Protein AF-A0A2M8LYG8-F1 (afdb_monomer_lite)

Structure (mmCIF, N/CA/C/O backbone):
data_AF-A0A2M8LYG8-F1
#
_entry.id   AF-A0A2M8LYG8-F1
#
loop_
_atom_site.group_PDB
_atom_site.id
_atom_site.type_symbol
_atom_site.label_atom_id
_atom_site.label_alt_id
_atom_site.label_comp_id
_atom_site.label_asym_id
_atom_site.label_entity_id
_atom_site.label_seq_id
_atom_site.pdbx_PDB_ins_code
_atom_site.Cartn_x
_atom_site.Cartn_y
_atom_site.Cartn_z
_atom_site.occupancy
_atom_site.B_iso_or_equiv
_atom_site.auth_seq_id
_atom_site.auth_comp_id
_atom_site.auth_asym_id
_atom_site.auth_atom_id
_atom_site.pdbx_PDB_model_num
ATOM 1 N N . MET A 1 1 ? 4.283 -11.929 12.371 1.00 32.19 1 MET A N 1
ATOM 2 C CA . MET A 1 1 ? 3.233 -12.334 13.331 1.00 32.19 1 MET A CA 1
ATOM 3 C C . MET A 1 1 ? 1.997 -11.516 13.026 1.00 32.19 1 MET A C 1
ATOM 5 O O . MET A 1 1 ? 1.972 -10.336 13.351 1.00 32.19 1 MET A O 1
ATOM 9 N N . SER A 1 2 ? 1.025 -12.103 12.337 1.00 38.56 2 SER A N 1
ATOM 10 C CA . SER A 1 2 ? -0.261 -11.453 12.099 1.00 38.56 2 SER A CA 1
ATOM 11 C C . SER A 1 2 ? -0.995 -11.391 13.434 1.00 38.56 2 SER A C 1
ATOM 13 O O . SER A 1 2 ? -1.354 -12.426 13.986 1.00 38.56 2 SER A O 1
ATOM 15 N N . THR A 1 3 ? -1.157 -10.198 14.002 1.00 50.44 3 THR A N 1
ATOM 16 C CA . THR A 1 3 ? -2.163 -9.986 15.045 1.00 50.44 3 THR A CA 1
ATOM 17 C C . THR A 1 3 ? -3.511 -10.191 14.378 1.00 50.44 3 THR A C 1
ATOM 19 O O . THR A 1 3 ? -3.983 -9.317 13.655 1.00 50.44 3 THR A O 1
ATOM 22 N N . GLU A 1 4 ? -4.068 -11.385 14.533 1.00 59.22 4 GLU A N 1
ATOM 23 C CA . GLU A 1 4 ? -5.394 -11.716 14.036 1.00 59.22 4 GLU A CA 1
ATOM 24 C C . 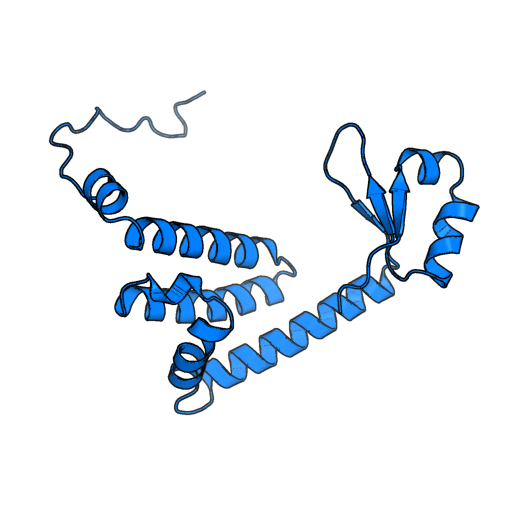GLU A 1 4 ? -6.394 -10.827 14.789 1.00 59.22 4 GLU A C 1
ATOM 26 O O . GLU A 1 4 ? -6.569 -10.941 16.005 1.00 59.22 4 GLU A O 1
ATOM 31 N N . ASN A 1 5 ? -6.954 -9.836 14.092 1.00 72.31 5 ASN A N 1
ATOM 32 C CA . ASN A 1 5 ? -7.950 -8.947 14.679 1.00 72.31 5 ASN A CA 1
ATOM 33 C C . ASN A 1 5 ? -9.168 -9.789 15.056 1.00 72.31 5 ASN A C 1
ATOM 35 O O . ASN A 1 5 ? -9.648 -10.577 14.239 1.00 72.31 5 ASN A O 1
ATOM 39 N N . ALA A 1 6 ? -9.712 -9.598 16.258 1.00 86.88 6 ALA A N 1
ATOM 40 C CA . ALA A 1 6 ? -10.949 -10.279 16.613 1.00 86.88 6 ALA A CA 1
ATOM 41 C C . ALA A 1 6 ? -12.085 -9.757 15.714 1.00 86.88 6 ALA A C 1
ATOM 43 O O . ALA A 1 6 ? -12.401 -8.563 15.724 1.00 86.88 6 ALA A O 1
ATOM 44 N N . ALA A 1 7 ? -12.666 -10.650 14.912 1.00 91.44 7 ALA A N 1
ATOM 45 C CA . ALA A 1 7 ? -13.703 -10.323 13.943 1.00 91.44 7 ALA A CA 1
ATOM 46 C C . ALA A 1 7 ? -15.102 -10.369 14.575 1.00 91.44 7 ALA A C 1
ATOM 48 O O . ALA A 1 7 ? -15.450 -11.317 15.284 1.00 91.44 7 ALA A O 1
ATOM 49 N N . VAL A 1 8 ? -15.913 -9.342 14.322 1.00 93.94 8 VAL A N 1
ATOM 50 C CA . VAL A 1 8 ? -17.306 -9.236 14.781 1.00 93.94 8 VAL A CA 1
ATOM 51 C C . VAL A 1 8 ? -18.167 -8.573 13.711 1.00 93.94 8 VAL A C 1
ATOM 53 O O . VAL A 1 8 ? -17.684 -7.801 12.889 1.00 93.94 8 VAL A O 1
ATOM 56 N N . ASN A 1 9 ? -19.473 -8.831 13.723 1.00 95.38 9 ASN A N 1
ATOM 57 C CA . ASN A 1 9 ? -20.388 -8.134 12.820 1.00 95.38 9 ASN A CA 1
ATOM 58 C C . ASN A 1 9 ? -20.609 -6.688 13.282 1.00 95.38 9 ASN A C 1
ATOM 60 O O . ASN A 1 9 ? -20.752 -6.426 14.478 1.00 95.38 9 ASN A O 1
ATOM 64 N N . PHE A 1 10 ? -20.753 -5.751 12.345 1.00 94.31 10 PHE A N 1
ATOM 65 C CA . PHE A 1 10 ? -21.087 -4.357 12.661 1.00 94.31 10 PHE A CA 1
ATOM 66 C C . PHE A 1 10 ? -22.400 -4.235 13.455 1.00 94.31 10 PHE A C 1
ATOM 68 O O . PHE A 1 10 ? -22.516 -3.415 14.364 1.00 94.31 10 PHE A O 1
ATOM 75 N N . SER A 1 11 ? -23.380 -5.102 13.179 1.00 93.56 11 SER A N 1
ATOM 76 C CA . SER A 1 11 ? -24.634 -5.164 13.941 1.00 93.56 11 SER A CA 1
ATOM 77 C C . SER A 1 11 ? -24.418 -5.494 15.421 1.00 93.56 11 SER A C 1
ATOM 79 O O . SER A 1 11 ? -25.208 -5.071 16.263 1.00 93.56 11 SER A O 1
ATOM 81 N N . GLU A 1 12 ? -23.347 -6.209 15.770 1.00 93.69 12 GLU A N 1
ATOM 82 C CA . GLU A 1 12 ? -23.000 -6.484 17.161 1.00 93.69 12 GLU A CA 1
ATOM 83 C C . GLU A 1 12 ? -22.516 -5.217 17.871 1.00 93.69 12 GLU A C 1
ATOM 85 O O . GLU A 1 12 ? -22.953 -4.959 18.989 1.00 93.69 12 GLU A O 1
ATOM 90 N N . LEU A 1 13 ? -21.709 -4.378 17.209 1.00 94.69 13 LEU A N 1
ATOM 91 C CA . LEU A 1 13 ? -21.307 -3.075 17.749 1.00 94.69 13 LEU A CA 1
ATOM 92 C C . LEU A 1 13 ? -22.527 -2.183 18.022 1.00 94.69 13 LEU A C 1
ATOM 94 O O . LEU A 1 13 ? -22.587 -1.532 19.062 1.00 94.69 13 LEU A O 1
ATOM 98 N N . VAL A 1 14 ? -23.512 -2.176 17.119 1.00 94.25 14 VAL A N 1
ATOM 99 C CA . VAL A 1 14 ? -24.742 -1.382 17.278 1.00 94.25 14 VAL A CA 1
ATOM 100 C C . VAL A 1 14 ? -25.597 -1.909 18.435 1.00 94.25 14 VAL A C 1
ATOM 102 O O . VAL A 1 14 ? -26.024 -1.139 19.291 1.00 94.25 14 VAL A O 1
ATOM 105 N N . ASN A 1 15 ? -25.819 -3.224 18.491 1.00 95.69 15 ASN A N 1
ATOM 106 C CA . ASN A 1 15 ? -26.744 -3.835 19.451 1.00 95.69 15 ASN A CA 1
ATOM 107 C C . ASN A 1 15 ? -26.126 -4.088 20.837 1.00 95.69 15 ASN A C 1
ATOM 109 O O . ASN A 1 15 ? -26.849 -4.181 21.828 1.00 95.69 15 ASN A O 1
ATOM 113 N N . ARG A 1 16 ? -24.799 -4.246 20.924 1.00 94.94 16 ARG A N 1
ATOM 114 C CA . ARG A 1 16 ? -24.063 -4.640 22.140 1.00 94.94 16 ARG A CA 1
ATOM 115 C C . ARG A 1 16 ? -22.819 -3.777 22.377 1.00 94.94 16 ARG A C 1
ATOM 117 O O . ARG A 1 16 ? -21.815 -4.265 22.894 1.00 94.94 16 ARG A O 1
ATOM 124 N N . ASN A 1 17 ? -22.906 -2.480 22.075 1.00 93.62 17 ASN A N 1
ATOM 125 C CA . ASN A 1 17 ? -21.791 -1.524 22.092 1.00 93.62 17 ASN A CA 1
ATOM 126 C C . ASN A 1 17 ? -20.808 -1.668 23.271 1.00 93.62 17 ASN A C 1
ATOM 128 O O . ASN A 1 17 ? -19.613 -1.823 23.046 1.00 93.62 17 ASN A O 1
ATOM 132 N N . LYS A 1 18 ? -21.273 -1.676 24.526 1.00 94.56 18 LYS A N 1
ATOM 133 C CA . LYS A 1 18 ? -20.408 -1.781 25.714 1.00 94.56 18 LYS A CA 1
ATOM 134 C C . LYS A 1 18 ? -19.622 -3.091 25.749 1.00 94.56 18 LYS A C 1
ATOM 136 O O . LYS A 1 18 ? -18.454 -3.081 26.121 1.00 94.56 18 LYS A O 1
ATOM 141 N N . GLN A 1 19 ? -20.256 -4.202 25.369 1.00 93.56 19 GLN A N 1
ATOM 142 C CA . GLN A 1 19 ? -19.609 -5.515 25.332 1.00 93.56 19 GLN A CA 1
ATOM 143 C C . GLN A 1 19 ? -18.600 -5.578 24.188 1.00 93.56 19 GLN A C 1
ATOM 145 O O . GLN A 1 19 ? -17.473 -6.006 24.407 1.00 93.56 19 GLN A O 1
ATOM 150 N N . THR A 1 20 ? -18.966 -5.097 22.998 1.00 93.00 20 THR A N 1
ATOM 151 C CA . THR A 1 20 ? -18.068 -5.059 21.837 1.00 93.00 20 THR A CA 1
ATOM 152 C C . THR A 1 20 ? -16.852 -4.168 22.107 1.00 93.00 20 THR A C 1
ATOM 154 O O . THR A 1 20 ? -15.727 -4.599 21.883 1.00 93.00 20 THR A O 1
ATOM 157 N N . LEU A 1 21 ? -17.043 -2.969 22.672 1.00 93.75 21 LEU A N 1
ATOM 158 C CA . LEU A 1 21 ? -15.947 -2.057 23.023 1.00 93.75 21 LEU A CA 1
ATOM 159 C C . LEU A 1 21 ? -15.055 -2.602 24.144 1.00 93.75 21 LEU A C 1
ATOM 161 O O . LEU A 1 21 ? -13.854 -2.346 24.137 1.00 93.75 21 LEU A O 1
ATOM 165 N N . ALA A 1 22 ? -15.600 -3.372 25.092 1.00 93.88 22 ALA A N 1
ATOM 166 C CA . ALA A 1 22 ? -14.798 -3.991 26.147 1.00 93.88 22 ALA A CA 1
ATOM 167 C C . ALA A 1 22 ? -13.759 -4.980 25.594 1.00 93.88 22 ALA A C 1
ATOM 169 O O . ALA A 1 22 ? -12.692 -5.119 26.193 1.00 93.88 22 ALA A O 1
ATOM 170 N N . ARG A 1 23 ? -14.022 -5.591 24.428 1.00 93.06 23 ARG A N 1
ATOM 171 C CA . ARG A 1 23 ? -13.077 -6.493 23.750 1.00 93.06 23 ARG A CA 1
ATOM 172 C C . ARG A 1 23 ? -11.787 -5.791 23.320 1.00 93.06 23 ARG A C 1
ATOM 174 O O . ARG A 1 23 ? -10.769 -6.461 23.195 1.00 93.06 23 ARG A O 1
ATOM 181 N N . LEU A 1 24 ? -11.784 -4.456 23.186 1.00 92.56 24 LEU A N 1
ATOM 182 C CA . LEU A 1 24 ? -10.565 -3.687 22.892 1.00 92.56 24 LEU A CA 1
ATOM 183 C C . LEU A 1 24 ? -9.501 -3.769 24.001 1.00 92.56 24 LEU A C 1
ATOM 185 O O . LEU A 1 24 ? -8.349 -3.404 23.780 1.00 92.56 24 LEU A O 1
ATOM 189 N N . LYS A 1 25 ? -9.871 -4.241 25.200 1.00 89.81 25 LYS A N 1
ATOM 190 C CA . LYS A 1 25 ? -8.918 -4.515 26.287 1.00 89.81 25 LYS A CA 1
ATOM 191 C C . LYS A 1 25 ? -8.093 -5.780 26.044 1.00 89.81 25 LYS A C 1
ATOM 193 O O . LYS A 1 25 ? -6.982 -5.874 26.549 1.00 89.81 25 LYS A O 1
ATOM 198 N N . GLU A 1 26 ? -8.652 -6.738 25.311 1.00 90.06 26 GLU A N 1
ATOM 199 C CA . GLU A 1 26 ? -8.055 -8.054 25.052 1.00 90.06 26 GLU A CA 1
ATOM 200 C C . GLU A 1 26 ? -7.467 -8.132 23.640 1.00 90.06 26 GLU A C 1
ATOM 202 O O . GLU A 1 26 ? -6.418 -8.736 23.438 1.00 90.06 26 GLU A O 1
ATOM 207 N N . SER A 1 27 ? -8.115 -7.481 22.669 1.00 91.19 27 SER A N 1
ATOM 208 C CA . SER A 1 27 ? -7.651 -7.385 21.288 1.00 91.19 27 SER A CA 1
ATOM 209 C C . SER A 1 27 ? -7.491 -5.914 20.898 1.00 91.19 27 SER A C 1
ATOM 211 O O . SER A 1 27 ? -8.472 -5.176 20.916 1.00 91.19 27 SER A O 1
ATOM 213 N N . PRO A 1 28 ? -6.287 -5.451 20.519 1.00 89.88 28 PRO A N 1
ATOM 214 C CA . PRO A 1 28 ? -6.030 -4.030 20.277 1.00 89.88 28 PRO A CA 1
ATOM 215 C C . PRO A 1 28 ? -6.789 -3.464 19.068 1.00 89.88 28 PRO A C 1
ATOM 217 O O . PRO A 1 28 ? -6.844 -2.248 18.896 1.00 89.88 28 PRO A O 1
ATOM 220 N N . ARG A 1 29 ? -7.342 -4.331 18.214 1.00 94.31 29 ARG A N 1
ATOM 221 C CA . ARG A 1 29 ? -8.075 -3.979 17.000 1.00 94.31 29 ARG A CA 1
ATOM 222 C C . ARG A 1 29 ? -9.189 -4.994 16.764 1.00 94.31 29 ARG A C 1
ATOM 224 O O . ARG A 1 29 ? -8.957 -6.197 16.856 1.00 94.31 29 ARG A O 1
ATOM 231 N N . LEU A 1 30 ? -10.375 -4.515 16.405 1.00 95.44 30 LEU A N 1
ATOM 232 C CA . LEU A 1 30 ? -11.497 -5.364 16.002 1.00 95.44 30 LEU A CA 1
ATOM 233 C C . LEU A 1 30 ? -11.785 -5.167 14.518 1.00 95.44 30 LEU A C 1
ATOM 235 O O . LEU A 1 30 ? -11.871 -4.025 14.067 1.00 95.44 30 LEU A O 1
ATOM 239 N N . LEU A 1 31 ? -11.962 -6.261 13.779 1.00 96.06 31 LEU A N 1
ATOM 240 C CA . LEU A 1 31 ? -12.471 -6.212 12.409 1.00 96.06 31 LEU A CA 1
ATOM 241 C C . LEU A 1 31 ? -14.001 -6.244 12.466 1.00 96.06 31 LEU A C 1
ATOM 243 O O . LEU A 1 31 ? -14.586 -7.165 13.031 1.00 96.06 31 LEU A O 1
ATOM 247 N N . LEU A 1 32 ? -14.643 -5.217 11.923 1.00 96.12 32 LEU A N 1
ATOM 248 C CA . LEU A 1 32 ? -16.089 -5.079 11.870 1.00 96.12 32 LEU A CA 1
ATOM 249 C C . LEU A 1 32 ? -16.577 -5.434 10.470 1.00 96.12 32 LEU A C 1
ATOM 251 O O . LEU A 1 32 ? -16.417 -4.639 9.543 1.00 96.12 32 LEU A O 1
ATOM 255 N N . HIS A 1 33 ? -17.235 -6.582 10.345 1.00 96.06 33 HIS A N 1
ATOM 256 C CA . HIS A 1 33 ? -17.837 -6.989 9.085 1.00 96.06 33 HIS A CA 1
ATOM 257 C C . HIS A 1 33 ? -19.104 -6.197 8.794 1.00 96.06 33 HIS A C 1
ATOM 259 O O . HIS A 1 33 ? -20.030 -6.149 9.619 1.00 96.06 33 HIS A O 1
ATOM 265 N N . ARG A 1 34 ? -19.155 -5.572 7.618 1.00 95.06 34 ARG A N 1
ATOM 266 C CA . ARG A 1 34 ? -20.324 -4.816 7.158 1.00 95.06 34 ARG A CA 1
ATOM 267 C C . ARG A 1 34 ? -21.079 -5.611 6.104 1.00 95.06 34 ARG A C 1
ATOM 269 O O . ARG A 1 34 ? -20.499 -6.280 5.265 1.00 95.06 34 ARG A O 1
ATOM 276 N N . ARG A 1 35 ? -22.411 -5.541 6.173 1.00 90.88 35 ARG A N 1
ATOM 277 C CA . ARG A 1 35 ? -23.287 -6.239 5.223 1.00 90.88 35 ARG A CA 1
ATOM 278 C C . ARG A 1 35 ? -23.244 -5.596 3.837 1.00 90.88 35 ARG A C 1
ATOM 280 O O . ARG A 1 35 ? -23.213 -6.303 2.842 1.00 90.88 35 ARG A O 1
ATOM 287 N N . ASP A 1 36 ? -23.237 -4.265 3.812 1.00 90.69 36 ASP A N 1
ATOM 288 C CA . ASP A 1 36 ? -23.437 -3.462 2.603 1.00 90.69 36 ASP A CA 1
ATOM 289 C C . ASP A 1 36 ? -22.262 -2.489 2.382 1.00 90.69 36 ASP A C 1
ATOM 291 O O . ASP A 1 36 ? -22.449 -1.315 2.066 1.00 90.69 36 ASP A O 1
ATOM 295 N N . GLY A 1 37 ? -21.031 -2.935 2.637 1.00 91.12 37 GLY A N 1
ATOM 296 C CA . GLY A 1 37 ? -19.839 -2.126 2.391 1.00 91.12 37 GLY A CA 1
ATOM 297 C C . GLY A 1 37 ? -18.560 -2.767 2.908 1.00 91.12 37 GLY A C 1
ATOM 298 O O . GLY A 1 37 ? -18.592 -3.854 3.472 1.00 91.12 37 GLY A O 1
ATOM 299 N N . GLU A 1 38 ? -17.448 -2.058 2.732 1.00 93.56 38 GLU A N 1
ATOM 300 C CA . GLU A 1 38 ? -16.135 -2.502 3.200 1.00 93.56 38 GLU A CA 1
ATOM 301 C C . GLU A 1 38 ? -16.095 -2.665 4.718 1.00 93.56 38 GLU A C 1
ATOM 303 O O . GLU A 1 38 ? -16.713 -1.887 5.462 1.00 93.56 38 GLU A O 1
ATOM 308 N N . ASP A 1 39 ? -15.333 -3.662 5.155 1.00 95.69 39 ASP A N 1
ATOM 309 C CA . ASP A 1 39 ? -15.056 -3.913 6.560 1.00 95.69 39 ASP A CA 1
ATOM 310 C C . ASP A 1 39 ? -14.346 -2.720 7.204 1.00 95.69 39 ASP A C 1
ATOM 312 O O . ASP A 1 39 ? -13.540 -2.024 6.586 1.00 95.69 39 ASP A O 1
ATOM 316 N N . LEU A 1 40 ? -14.631 -2.492 8.484 1.00 95.00 40 LEU A N 1
ATOM 317 C CA . LEU A 1 40 ? -13.992 -1.429 9.257 1.00 95.00 40 LEU A CA 1
ATOM 318 C C . LEU A 1 40 ? -13.050 -2.025 10.291 1.00 95.00 40 LEU A C 1
ATOM 320 O O . LEU A 1 40 ? -13.301 -3.097 10.831 1.00 95.00 40 LEU A O 1
ATOM 324 N N . VAL A 1 41 ? -12.006 -1.287 10.649 1.00 95.06 41 VAL A N 1
ATOM 325 C CA . VAL A 1 41 ? -11.181 -1.617 11.812 1.00 95.06 41 VAL A CA 1
ATOM 326 C C . VAL A 1 41 ? -11.507 -0.645 12.935 1.00 95.06 41 VAL A C 1
ATOM 328 O O . VAL A 1 41 ? -11.382 0.567 12.775 1.00 95.06 41 VAL A O 1
ATOM 331 N N . LEU A 1 42 ? -11.909 -1.176 14.088 1.00 95.25 42 LEU A N 1
ATOM 332 C CA . LEU A 1 42 ? -12.105 -0.398 15.304 1.00 95.25 42 LEU A CA 1
ATOM 333 C C . LEU A 1 42 ? -10.865 -0.505 16.190 1.00 95.25 42 LEU A C 1
ATOM 335 O O . LEU A 1 42 ? -10.440 -1.600 16.551 1.00 95.25 42 LEU A O 1
ATOM 339 N N . THR A 1 43 ? -10.306 0.642 16.557 1.00 95.69 43 THR A N 1
ATOM 340 C CA . THR A 1 43 ? -9.164 0.778 17.466 1.00 95.69 43 THR A CA 1
ATOM 341 C C . THR A 1 43 ? -9.302 2.076 18.261 1.00 95.69 43 THR A C 1
ATOM 343 O O . THR A 1 43 ? -10.183 2.893 17.983 1.00 95.69 43 THR A O 1
ATOM 346 N N . THR A 1 44 ? -8.454 2.285 19.265 1.00 94.56 44 THR A N 1
ATOM 347 C CA . THR A 1 44 ? -8.396 3.578 19.955 1.00 94.56 44 THR A CA 1
ATOM 348 C C . THR A 1 44 ? -7.685 4.613 19.081 1.00 94.56 44 THR A C 1
ATOM 350 O O . THR A 1 44 ? -6.743 4.285 18.359 1.00 94.56 44 THR A O 1
ATOM 353 N N . ALA A 1 45 ? -8.099 5.881 19.171 1.00 95.12 45 ALA A N 1
ATOM 354 C CA . ALA A 1 45 ? -7.457 6.971 18.430 1.00 95.12 45 ALA A CA 1
ATOM 355 C C . ALA A 1 45 ? -5.957 7.073 18.758 1.00 95.12 45 ALA A C 1
ATOM 357 O O . ALA A 1 45 ? -5.129 7.079 17.855 1.00 95.12 45 ALA A O 1
ATOM 358 N N . ALA A 1 46 ? -5.606 7.003 20.047 1.00 94.75 46 ALA A N 1
ATOM 359 C CA . ALA A 1 46 ? -4.215 7.001 20.496 1.00 94.75 46 ALA A CA 1
ATOM 360 C C . ALA A 1 46 ? -3.392 5.873 19.853 1.00 94.75 46 ALA A C 1
ATOM 362 O O . ALA A 1 46 ? -2.230 6.071 19.512 1.00 94.75 46 ALA A O 1
ATOM 363 N N . ARG A 1 47 ? -3.983 4.687 19.655 1.00 92.19 47 ARG A N 1
ATOM 364 C CA . ARG A 1 47 ? -3.286 3.581 19.000 1.00 92.19 47 ARG A CA 1
ATOM 365 C C . ARG A 1 47 ? -3.119 3.817 17.502 1.00 92.19 47 ARG A C 1
ATOM 367 O O . ARG A 1 47 ? -2.041 3.555 16.980 1.00 92.19 47 ARG A O 1
ATOM 374 N N . ALA A 1 48 ? -4.149 4.324 16.826 1.00 92.19 48 ALA A N 1
ATOM 375 C CA . ALA A 1 48 ? -4.050 4.691 15.415 1.00 92.19 48 ALA A CA 1
ATOM 376 C C . ALA A 1 48 ? -2.945 5.740 15.182 1.00 92.19 48 ALA A C 1
ATOM 378 O O . ALA A 1 48 ? -2.115 5.566 14.293 1.00 92.19 48 ALA A O 1
ATOM 379 N N . GLU A 1 49 ? -2.870 6.765 16.036 1.00 92.56 49 GLU A N 1
ATOM 380 C CA . GLU A 1 49 ? -1.818 7.791 16.007 1.00 92.56 49 GLU A CA 1
ATOM 381 C C . GLU A 1 49 ? -0.423 7.210 16.283 1.00 92.56 49 GLU A C 1
ATOM 383 O O . GLU A 1 49 ? 0.550 7.569 15.616 1.00 92.56 49 GLU A O 1
ATOM 388 N N . GLN A 1 50 ? -0.304 6.283 17.240 1.00 94.12 50 GLN A N 1
ATOM 389 C CA . GLN A 1 50 ? 0.953 5.580 17.520 1.00 94.12 50 GLN A CA 1
ATOM 390 C C . GLN A 1 50 ? 1.419 4.756 16.319 1.00 94.12 50 GLN A C 1
ATOM 392 O O . GLN A 1 50 ? 2.583 4.846 15.931 1.00 94.12 50 GLN A O 1
ATOM 397 N N . ASP A 1 51 ? 0.521 3.977 15.715 1.00 91.88 51 ASP A N 1
ATOM 398 C CA . ASP A 1 51 ? 0.847 3.155 14.552 1.00 91.88 51 ASP A CA 1
ATOM 399 C C . ASP A 1 51 ? 1.263 4.045 13.362 1.00 91.88 51 ASP A C 1
ATOM 401 O O . ASP A 1 51 ? 2.271 3.766 12.710 1.00 91.88 51 ASP A O 1
ATOM 405 N N . GLN A 1 52 ? 0.576 5.175 13.143 1.00 90.81 52 GLN A N 1
ATOM 406 C CA . GLN A 1 52 ? 0.971 6.175 12.144 1.00 90.81 52 GLN A CA 1
ATOM 407 C C . GLN A 1 52 ? 2.347 6.786 12.449 1.00 90.81 52 GLN A C 1
ATOM 409 O O . GLN A 1 52 ? 3.174 6.925 11.549 1.00 90.81 52 GLN A O 1
ATOM 414 N N . THR A 1 53 ? 2.629 7.110 13.713 1.00 93.56 53 THR A N 1
ATOM 415 C CA . THR A 1 53 ? 3.920 7.675 14.139 1.00 93.56 53 THR A CA 1
ATOM 416 C C . THR A 1 53 ? 5.074 6.714 13.859 1.00 93.56 53 THR A C 1
ATOM 418 O O . THR A 1 53 ? 6.123 7.135 13.370 1.00 93.56 53 THR A O 1
ATOM 421 N N . VAL A 1 54 ? 4.886 5.418 14.127 1.00 94.56 54 VAL A N 1
ATOM 422 C CA . VAL A 1 54 ? 5.902 4.388 13.862 1.00 94.56 54 VAL A CA 1
ATOM 423 C C . VAL A 1 54 ? 6.178 4.264 12.363 1.00 94.56 54 VAL A C 1
ATOM 425 O O . VAL A 1 54 ? 7.339 4.285 11.952 1.00 94.56 54 VAL A O 1
ATOM 428 N N . VAL A 1 55 ? 5.127 4.193 11.539 1.00 92.50 55 VAL A N 1
ATOM 429 C CA . VAL A 1 55 ? 5.262 4.135 10.073 1.00 92.50 55 VAL A CA 1
ATOM 430 C C . VAL A 1 55 ? 5.952 5.391 9.536 1.00 92.50 55 VAL A C 1
ATOM 432 O O . VAL A 1 55 ? 6.839 5.292 8.686 1.00 92.50 55 VAL A O 1
ATOM 435 N N . SER A 1 56 ? 5.607 6.561 10.073 1.00 93.69 56 SER A N 1
ATOM 436 C CA . SER A 1 56 ? 6.218 7.837 9.703 1.00 93.69 56 SER A CA 1
ATOM 437 C C . SER A 1 56 ? 7.711 7.878 10.026 1.00 93.69 56 SER A C 1
ATOM 439 O O . SER A 1 56 ? 8.536 8.219 9.174 1.00 93.69 56 SER A O 1
ATOM 441 N N . ALA A 1 57 ? 8.091 7.457 11.235 1.00 95.25 57 ALA A N 1
ATOM 442 C CA . ALA A 1 57 ? 9.488 7.382 11.646 1.00 95.25 57 ALA A CA 1
ATOM 443 C C . ALA A 1 57 ? 10.296 6.439 10.739 1.00 95.25 57 ALA A C 1
ATOM 445 O O . ALA A 1 57 ? 11.352 6.833 10.240 1.00 95.25 57 ALA A O 1
ATOM 446 N N . ALA A 1 58 ? 9.775 5.239 10.463 1.00 94.31 58 ALA A N 1
ATOM 447 C CA . ALA A 1 58 ? 10.417 4.272 9.574 1.00 94.31 58 ALA 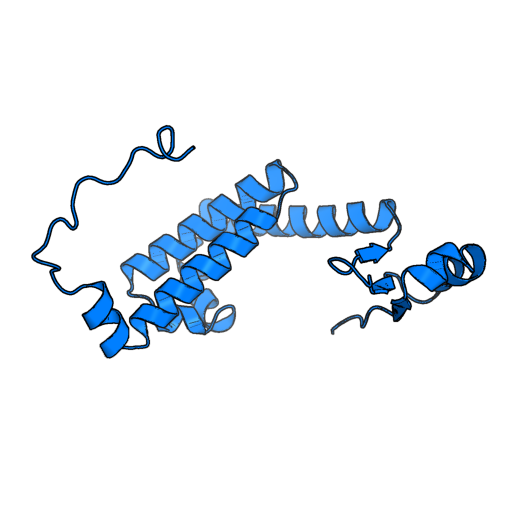A CA 1
ATOM 448 C C . ALA A 1 58 ? 10.570 4.818 8.145 1.00 94.31 58 ALA A C 1
ATOM 450 O O . ALA A 1 58 ? 11.651 4.739 7.562 1.00 94.31 58 ALA A O 1
ATOM 451 N N . THR A 1 59 ? 9.522 5.448 7.608 1.00 93.94 59 THR A N 1
ATOM 452 C CA . THR A 1 59 ? 9.534 6.057 6.269 1.00 93.94 59 THR A CA 1
ATOM 453 C C . THR A 1 59 ? 10.583 7.160 6.162 1.00 93.94 59 THR A C 1
ATOM 455 O O . THR A 1 59 ? 11.335 7.224 5.189 1.00 93.94 59 THR A O 1
ATOM 458 N N . ARG A 1 60 ? 10.696 8.015 7.184 1.00 93.62 60 ARG A N 1
ATOM 459 C CA . ARG A 1 60 ? 11.701 9.088 7.223 1.00 93.62 60 ARG A CA 1
ATOM 460 C C . ARG A 1 60 ? 13.120 8.545 7.330 1.00 93.62 60 ARG A C 1
ATOM 462 O O . ARG A 1 60 ? 14.005 9.080 6.666 1.00 93.62 60 ARG A O 1
ATOM 469 N N . MET A 1 61 ? 13.335 7.493 8.122 1.00 93.88 61 MET A N 1
ATOM 470 C CA . MET A 1 61 ? 14.630 6.810 8.205 1.00 93.88 61 MET A CA 1
ATOM 471 C C . MET A 1 61 ? 15.015 6.204 6.853 1.00 93.88 61 MET A C 1
ATOM 473 O O . MET A 1 61 ? 16.088 6.517 6.341 1.00 93.88 61 MET A O 1
ATOM 477 N N . LEU A 1 62 ? 14.118 5.432 6.232 1.00 92.31 62 LEU A N 1
ATOM 478 C CA . LEU A 1 62 ? 14.327 4.823 4.916 1.00 92.31 62 LEU A CA 1
ATOM 479 C C . LEU A 1 62 ? 14.661 5.876 3.857 1.00 92.31 62 LEU A C 1
ATOM 481 O O . LEU A 1 62 ? 15.670 5.779 3.166 1.00 92.31 62 LEU A O 1
ATOM 485 N N . ALA A 1 63 ? 13.851 6.928 3.767 1.00 91.38 63 ALA A N 1
ATOM 486 C CA . ALA A 1 63 ? 14.039 7.971 2.771 1.00 91.38 63 ALA A CA 1
ATOM 487 C C . ALA A 1 63 ? 15.278 8.847 3.056 1.00 91.38 63 ALA A C 1
ATOM 489 O O . ALA A 1 63 ? 15.787 9.516 2.154 1.00 91.38 63 ALA A O 1
ATOM 490 N N . SER A 1 64 ? 15.755 8.888 4.304 1.00 92.38 64 SER A N 1
ATOM 491 C CA . SER A 1 64 ? 17.042 9.494 4.653 1.00 92.38 64 SER A CA 1
ATOM 492 C C . SER A 1 64 ? 18.198 8.621 4.172 1.00 92.38 64 SER A C 1
ATOM 494 O O . SER A 1 64 ? 19.080 9.141 3.497 1.00 92.38 64 SER A O 1
ATOM 496 N N . LEU A 1 65 ? 18.164 7.314 4.455 1.00 91.81 65 LEU A N 1
ATOM 497 C CA . LEU A 1 65 ? 19.180 6.357 4.003 1.00 91.81 65 LEU A CA 1
ATOM 498 C C . LEU A 1 65 ? 19.290 6.344 2.473 1.00 91.81 65 LEU A C 1
ATOM 500 O O . LEU A 1 65 ? 20.378 6.512 1.939 1.00 91.81 65 LEU A O 1
ATOM 504 N N . ALA A 1 66 ? 18.156 6.269 1.775 1.00 91.25 66 ALA A N 1
ATOM 505 C CA . ALA A 1 66 ? 18.097 6.223 0.314 1.00 91.25 66 ALA A CA 1
ATOM 506 C C . ALA A 1 66 ? 18.774 7.418 -0.380 1.00 91.25 66 ALA A C 1
ATOM 508 O O . ALA A 1 66 ? 19.349 7.267 -1.451 1.00 91.25 66 ALA A O 1
ATOM 509 N N . ARG A 1 67 ? 18.660 8.622 0.202 1.00 87.44 67 ARG A N 1
ATOM 510 C CA . ARG A 1 67 ? 19.068 9.879 -0.454 1.00 87.44 67 ARG A CA 1
ATOM 511 C C . ARG A 1 67 ? 20.339 10.507 0.102 1.00 87.44 67 ARG A C 1
ATOM 513 O O . ARG A 1 67 ? 20.903 11.374 -0.558 1.00 87.44 67 ARG A O 1
ATOM 520 N N . ARG A 1 68 ? 20.724 10.184 1.338 1.00 88.69 68 ARG A N 1
ATOM 521 C CA . ARG A 1 68 ? 21.855 10.835 2.021 1.00 88.69 68 ARG A CA 1
ATOM 522 C C . ARG A 1 68 ? 23.077 9.941 2.135 1.00 88.69 68 ARG A C 1
ATOM 524 O O . ARG A 1 68 ? 24.177 10.477 2.209 1.00 88.69 68 ARG A O 1
ATOM 531 N N . GLU A 1 69 ? 22.892 8.624 2.140 1.00 90.56 69 GLU A N 1
ATOM 532 C CA . GLU A 1 69 ? 24.012 7.693 2.214 1.00 90.56 69 GLU A CA 1
ATOM 533 C C . GLU A 1 69 ? 24.570 7.414 0.812 1.00 90.56 69 GLU A C 1
ATOM 535 O O . GLU A 1 69 ? 23.801 7.106 -0.105 1.00 90.56 69 GLU A O 1
ATOM 540 N N . PRO A 1 70 ? 25.898 7.494 0.619 1.00 89.75 70 PRO A N 1
ATOM 541 C CA . PRO A 1 70 ? 26.532 7.024 -0.607 1.00 89.75 70 PRO A CA 1
ATOM 542 C C . PRO A 1 70 ? 26.198 5.547 -0.841 1.00 89.75 70 PRO A C 1
ATOM 544 O O . PRO A 1 70 ? 26.377 4.727 0.057 1.00 89.75 70 PRO A O 1
ATOM 547 N N . GLY A 1 71 ? 25.716 5.192 -2.033 1.00 90.81 71 GLY A N 1
ATOM 548 C CA . GLY A 1 71 ? 25.298 3.817 -2.321 1.00 90.81 71 GLY A CA 1
ATOM 549 C C . GLY A 1 71 ? 23.903 3.447 -1.789 1.00 90.81 71 GLY A C 1
ATOM 550 O O . GLY A 1 71 ? 23.499 2.289 -1.879 1.00 90.81 71 GLY A O 1
ATOM 551 N N . GLY A 1 72 ? 23.171 4.387 -1.173 1.00 91.31 72 GLY A N 1
ATOM 552 C CA . GLY A 1 72 ? 21.889 4.106 -0.521 1.00 91.31 72 GLY A CA 1
ATOM 553 C C . GLY A 1 72 ? 20.816 3.585 -1.480 1.00 91.31 72 GLY A C 1
ATOM 554 O O . GLY A 1 72 ? 20.050 2.695 -1.115 1.00 91.31 72 GLY A O 1
ATOM 555 N N . MET A 1 73 ? 20.781 4.095 -2.713 1.00 91.12 73 MET A N 1
ATOM 556 C CA . MET A 1 73 ? 19.843 3.640 -3.742 1.00 91.12 73 MET A CA 1
ATOM 557 C C . MET A 1 73 ? 20.205 2.240 -4.255 1.00 91.12 73 MET A C 1
ATOM 559 O O . MET A 1 73 ? 19.337 1.390 -4.424 1.00 91.12 73 MET A O 1
ATOM 563 N N . GLU A 1 74 ? 21.494 1.968 -4.434 1.00 92.88 74 GLU A N 1
ATOM 564 C CA . GLU A 1 74 ? 22.026 0.678 -4.867 1.00 92.88 74 GLU A CA 1
ATOM 565 C C . GLU A 1 74 ? 21.758 -0.417 -3.828 1.00 92.88 74 GLU A C 1
ATOM 567 O O . GLU A 1 74 ? 21.391 -1.539 -4.178 1.00 92.88 74 GLU A O 1
ATOM 572 N N . LEU A 1 75 ? 21.866 -0.083 -2.538 1.00 92.44 75 LEU A N 1
ATOM 573 C CA . LEU A 1 75 ? 21.469 -0.977 -1.451 1.00 92.44 75 LEU A CA 1
ATOM 574 C C . LEU A 1 75 ? 19.971 -1.293 -1.494 1.00 92.44 75 LEU A C 1
ATOM 576 O O . LEU A 1 75 ? 19.594 -2.447 -1.293 1.00 92.44 75 LEU A O 1
ATOM 580 N N . LEU A 1 76 ? 19.119 -0.298 -1.774 1.00 91.38 76 LEU A N 1
ATOM 581 C CA . LEU A 1 76 ? 17.680 -0.524 -1.926 1.00 91.38 76 LEU A CA 1
ATOM 582 C C . LEU A 1 76 ? 17.376 -1.450 -3.100 1.00 91.38 76 LEU A C 1
ATOM 584 O O . LEU A 1 76 ? 16.670 -2.440 -2.921 1.00 91.38 76 LEU A O 1
ATOM 588 N N . LEU A 1 77 ? 17.962 -1.179 -4.265 1.00 93.25 77 LEU A N 1
ATOM 589 C CA . LEU A 1 77 ? 17.843 -2.038 -5.444 1.00 93.25 77 LEU A CA 1
ATOM 590 C C . LEU A 1 77 ? 18.239 -3.487 -5.137 1.00 93.25 77 LEU A C 1
ATOM 592 O O . LEU A 1 77 ? 17.564 -4.414 -5.580 1.00 93.25 77 LEU A O 1
ATOM 596 N N . GLY A 1 78 ? 19.286 -3.682 -4.332 1.00 92.75 78 GLY A N 1
ATOM 597 C CA . GLY A 1 78 ? 19.747 -5.006 -3.919 1.00 92.75 78 GLY A CA 1
ATOM 598 C C . GLY A 1 78 ? 18.762 -5.782 -3.040 1.00 92.75 78 GLY A C 1
ATOM 599 O O . GLY A 1 78 ? 18.715 -7.005 -3.141 1.00 92.75 78 GLY A O 1
ATOM 600 N N . ILE A 1 79 ? 17.965 -5.107 -2.202 1.00 94.00 79 ILE A N 1
ATOM 601 C CA . ILE A 1 79 ? 17.016 -5.773 -1.286 1.00 94.00 79 ILE A CA 1
ATOM 602 C C . ILE A 1 79 ? 15.607 -5.924 -1.866 1.00 94.00 79 ILE A C 1
ATOM 604 O O . ILE A 1 79 ? 14.840 -6.764 -1.395 1.00 94.00 79 ILE A O 1
ATOM 608 N N . LEU A 1 80 ? 15.233 -5.118 -2.867 1.00 93.62 80 LEU A N 1
ATOM 609 C CA . LEU A 1 80 ? 13.876 -5.131 -3.419 1.00 93.62 80 LEU A CA 1
ATOM 610 C C . LEU A 1 80 ? 13.416 -6.515 -3.902 1.00 93.62 80 LEU A C 1
ATOM 612 O O . LEU A 1 80 ? 12.275 -6.853 -3.603 1.00 93.62 80 LEU A O 1
ATOM 616 N N . PRO A 1 81 ? 14.242 -7.353 -4.562 1.00 94.75 81 PRO A N 1
ATOM 617 C CA . PRO A 1 81 ? 13.824 -8.695 -4.972 1.00 94.75 81 PRO A CA 1
ATOM 618 C C . PRO A 1 81 ? 13.451 -9.634 -3.820 1.00 94.75 81 PRO A C 1
ATOM 620 O O . PRO A 1 81 ? 12.698 -10.583 -4.036 1.00 94.75 81 PRO A O 1
ATOM 623 N N . ASP A 1 82 ? 13.965 -9.390 -2.614 1.00 95.50 82 ASP A N 1
ATOM 624 C CA . ASP A 1 82 ? 13.622 -10.180 -1.428 1.00 95.50 82 ASP A CA 1
ATOM 625 C C . ASP A 1 82 ? 12.324 -9.682 -0.776 1.00 95.50 82 ASP A C 1
ATOM 627 O O . ASP A 1 82 ? 11.559 -10.472 -0.224 1.00 95.50 82 ASP A O 1
ATOM 631 N N . VAL A 1 83 ? 12.054 -8.374 -0.859 1.00 94.69 83 VAL A N 1
ATOM 632 C CA . VAL A 1 83 ? 10.839 -7.744 -0.310 1.00 94.69 83 VAL A CA 1
ATOM 633 C C . VAL A 1 83 ? 9.644 -7.905 -1.255 1.00 94.69 83 VAL A C 1
ATOM 635 O O . VAL A 1 83 ? 8.532 -8.195 -0.817 1.00 94.69 83 VAL A O 1
ATOM 638 N N . PHE A 1 84 ? 9.877 -7.737 -2.554 1.00 96.75 84 PHE A N 1
ATOM 639 C CA . PHE A 1 84 ? 8.884 -7.755 -3.622 1.00 96.75 84 PHE A CA 1
ATOM 640 C C . PHE A 1 84 ? 9.356 -8.686 -4.748 1.00 96.75 84 PHE A C 1
ATOM 642 O O . PHE A 1 84 ? 9.891 -8.220 -5.750 1.00 96.75 84 PHE A O 1
ATOM 649 N N . PRO A 1 85 ? 9.158 -10.012 -4.638 1.00 97.06 85 PRO A N 1
ATOM 650 C CA . PRO A 1 85 ? 9.716 -10.969 -5.599 1.00 97.06 85 PRO A CA 1
ATOM 651 C C . PRO A 1 85 ? 9.325 -10.728 -7.065 1.00 97.06 85 PRO A C 1
ATOM 653 O O . PRO A 1 85 ? 10.090 -11.070 -7.967 1.00 97.06 85 PRO A O 1
ATOM 656 N N . TRP A 1 86 ? 8.161 -10.116 -7.307 1.00 97.81 86 TRP A N 1
ATOM 657 C CA . TRP A 1 86 ? 7.663 -9.784 -8.643 1.00 97.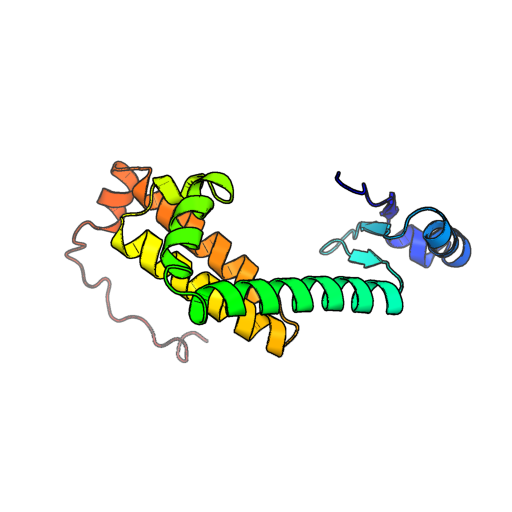81 86 TRP A CA 1
ATOM 658 C C . TRP A 1 86 ? 8.544 -8.771 -9.390 1.00 97.81 86 TRP A C 1
ATOM 660 O O . TRP A 1 86 ? 8.550 -8.774 -10.616 1.00 97.81 86 TRP A O 1
ATOM 670 N N . VAL A 1 87 ? 9.366 -7.970 -8.701 1.00 97.81 87 VAL A N 1
ATOM 671 C CA . VAL A 1 87 ? 10.247 -6.985 -9.359 1.00 97.81 87 VAL A CA 1
ATOM 672 C C . VAL A 1 87 ? 11.299 -7.635 -10.262 1.00 97.81 87 VAL A C 1
ATOM 674 O O . VAL A 1 87 ? 11.856 -6.967 -11.124 1.00 97.81 87 VAL A O 1
ATOM 677 N N . ARG A 1 88 ? 11.560 -8.943 -10.105 1.00 96.50 88 ARG A N 1
ATOM 678 C CA . ARG A 1 88 ? 12.472 -9.705 -10.978 1.00 96.50 88 ARG A CA 1
ATOM 679 C C . ARG A 1 88 ? 12.001 -9.793 -12.430 1.00 96.50 88 ARG A C 1
ATOM 681 O O . ARG A 1 88 ? 12.810 -10.127 -13.288 1.00 96.50 88 ARG A O 1
ATOM 688 N N . PHE A 1 89 ? 10.722 -9.530 -12.692 1.00 97.62 89 PHE A N 1
ATOM 689 C CA . PHE A 1 89 ? 10.183 -9.478 -14.049 1.00 97.62 89 PHE A CA 1
ATOM 690 C C . PHE A 1 89 ? 10.312 -8.091 -14.685 1.00 97.62 89 PHE A C 1
ATOM 692 O O . PHE A 1 89 ? 10.109 -7.968 -15.886 1.00 97.62 89 PHE A O 1
ATOM 699 N N . LEU A 1 90 ? 10.672 -7.053 -13.923 1.00 97.69 90 LEU A N 1
ATOM 700 C CA . LEU A 1 90 ? 10.874 -5.721 -14.485 1.00 97.69 90 LEU A CA 1
ATOM 701 C C . LEU A 1 90 ? 12.200 -5.643 -15.258 1.00 97.69 90 LEU A C 1
ATOM 703 O O . LEU A 1 90 ? 13.224 -6.142 -14.777 1.00 97.69 90 LEU A O 1
ATOM 707 N N . PRO A 1 91 ? 12.224 -4.960 -16.415 1.00 96.44 91 PRO A N 1
ATOM 708 C CA . PRO A 1 91 ? 13.463 -4.498 -17.022 1.00 96.44 91 PRO A CA 1
ATOM 709 C C . PRO A 1 91 ? 14.291 -3.661 -16.036 1.00 96.44 91 PRO A C 1
ATOM 711 O O . PRO A 1 91 ? 13.749 -2.941 -15.201 1.00 96.44 91 PRO A O 1
ATOM 714 N N . GLU A 1 92 ? 15.618 -3.692 -16.163 1.00 95.62 92 GLU A N 1
ATOM 715 C CA . GLU A 1 92 ? 16.530 -2.896 -15.326 1.00 95.62 92 GLU A CA 1
ATOM 716 C C . GLU A 1 92 ? 16.165 -1.396 -15.212 1.00 95.62 92 GLU A C 1
ATOM 718 O O . GLU A 1 92 ? 16.125 -0.894 -14.083 1.00 95.62 92 GLU A O 1
ATOM 723 N N . PRO A 1 93 ? 15.848 -0.661 -16.305 1.00 96.19 93 PRO A N 1
ATOM 724 C CA . PRO A 1 93 ? 15.447 0.744 -16.183 1.00 96.19 93 PRO A CA 1
ATOM 725 C C . PRO A 1 93 ? 14.152 0.928 -15.380 1.00 96.19 93 PRO A C 1
ATOM 727 O O . PRO A 1 93 ? 14.027 1.900 -14.634 1.00 96.19 93 PRO A O 1
ATOM 730 N N . ASP A 1 94 ? 13.224 -0.020 -15.483 1.00 97.12 94 ASP A N 1
ATOM 731 C CA . ASP A 1 94 ? 11.930 0.014 -14.802 1.00 97.12 94 ASP A CA 1
ATOM 732 C C . ASP A 1 94 ? 12.065 -0.329 -13.319 1.00 97.12 94 ASP A C 1
ATOM 734 O O . ASP A 1 94 ? 11.440 0.310 -12.475 1.00 97.12 94 ASP A O 1
ATOM 738 N N . LEU A 1 95 ? 12.953 -1.263 -12.968 1.00 96.69 95 LEU A N 1
ATOM 739 C CA . LEU A 1 95 ? 13.318 -1.529 -11.577 1.00 96.69 95 LEU A CA 1
ATOM 740 C C . LEU A 1 95 ? 13.915 -0.278 -10.911 1.00 96.69 95 LEU A C 1
ATOM 742 O O . LEU A 1 95 ? 13.568 0.061 -9.774 1.00 96.69 95 LEU A O 1
ATOM 746 N N . HIS A 1 96 ? 14.790 0.438 -11.622 1.00 95.62 96 HIS A N 1
ATOM 747 C CA . HIS A 1 96 ? 15.351 1.692 -11.129 1.00 95.62 96 HIS A CA 1
ATOM 748 C C . HIS A 1 96 ? 14.271 2.774 -10.971 1.00 95.62 96 HIS A C 1
ATOM 750 O O . HIS A 1 96 ? 14.210 3.433 -9.930 1.00 95.62 96 HIS A O 1
ATOM 756 N N . ALA A 1 97 ? 13.386 2.927 -11.962 1.00 97.12 97 ALA A N 1
ATOM 757 C CA . ALA A 1 97 ? 12.266 3.865 -11.907 1.00 97.12 97 ALA A CA 1
ATOM 758 C C . ALA A 1 97 ? 11.329 3.575 -10.722 1.00 97.12 97 ALA A C 1
ATOM 760 O O . ALA A 1 97 ? 11.074 4.472 -9.918 1.00 97.12 97 ALA A O 1
ATOM 761 N N . PHE A 1 98 ? 10.915 2.316 -10.551 1.00 97.62 98 PHE A N 1
ATOM 762 C CA . PHE A 1 98 ? 10.105 1.857 -9.423 1.00 97.62 98 PHE A CA 1
ATOM 763 C C . PHE A 1 98 ? 10.739 2.216 -8.076 1.00 97.62 98 PHE A C 1
ATOM 765 O O . PHE A 1 98 ? 10.061 2.716 -7.181 1.00 97.62 98 PHE A O 1
ATOM 772 N N . THR A 1 99 ? 12.047 1.998 -7.925 1.00 95.75 99 THR A N 1
ATOM 773 C CA . THR A 1 99 ? 12.744 2.241 -6.653 1.00 95.75 99 THR A CA 1
ATOM 774 C C . THR A 1 99 ? 12.724 3.719 -6.270 1.00 95.75 99 THR A C 1
ATOM 776 O O . THR A 1 99 ? 12.416 4.066 -5.125 1.00 95.75 99 THR A O 1
ATOM 779 N N . VAL A 1 100 ? 13.024 4.598 -7.230 1.00 95.44 100 VAL A N 1
ATOM 780 C CA . VAL A 1 100 ? 12.980 6.052 -7.027 1.00 95.44 100 VAL A CA 1
ATOM 781 C C . VAL A 1 100 ? 11.556 6.495 -6.691 1.00 95.44 100 VAL A C 1
ATOM 783 O O . VAL A 1 100 ? 11.339 7.179 -5.687 1.00 95.44 100 VAL A O 1
ATOM 786 N N . GLU A 1 101 ? 10.577 6.052 -7.483 1.00 96.81 101 GLU A N 1
ATOM 787 C CA . GLU A 1 101 ? 9.176 6.430 -7.312 1.00 96.81 101 GLU A CA 1
ATOM 788 C C . GLU A 1 101 ? 8.605 5.946 -5.972 1.00 96.81 101 GLU A C 1
ATOM 790 O O . GLU A 1 101 ? 7.876 6.685 -5.307 1.00 96.81 101 GLU A O 1
ATOM 795 N N . LEU A 1 102 ? 8.976 4.742 -5.525 1.00 95.94 102 LEU A N 1
ATOM 796 C CA . LEU A 1 102 ? 8.560 4.185 -4.240 1.00 95.94 102 LEU A CA 1
ATOM 797 C C . LEU A 1 102 ? 9.032 5.066 -3.077 1.00 95.94 102 LEU A C 1
ATOM 799 O O . LEU A 1 102 ? 8.226 5.451 -2.226 1.00 95.94 102 LEU A O 1
ATOM 803 N N . VAL A 1 103 ? 10.318 5.427 -3.043 1.00 94.81 103 VAL A N 1
ATOM 804 C CA . VAL A 1 103 ? 10.892 6.251 -1.963 1.00 94.81 103 VAL A CA 1
ATOM 805 C C . VAL A 1 103 ? 10.260 7.644 -1.924 1.00 94.81 103 VAL A C 1
ATOM 807 O O . VAL A 1 103 ? 9.961 8.166 -0.840 1.00 94.81 103 VAL A O 1
ATOM 810 N N . ASP A 1 104 ? 10.051 8.257 -3.086 1.00 95.12 104 ASP A N 1
ATOM 811 C CA . ASP A 1 104 ? 9.467 9.593 -3.168 1.00 95.12 104 ASP A CA 1
ATOM 812 C C . ASP A 1 104 ? 7.974 9.588 -2.826 1.00 95.12 104 ASP A C 1
ATOM 814 O O . ASP A 1 104 ? 7.521 10.432 -2.043 1.00 95.12 104 ASP A O 1
ATOM 818 N N . THR A 1 105 ? 7.229 8.584 -3.290 1.00 95.88 105 THR A N 1
ATOM 819 C CA . THR A 1 105 ? 5.803 8.424 -2.977 1.00 95.88 105 THR A CA 1
ATOM 820 C C . THR A 1 105 ? 5.587 8.134 -1.501 1.00 95.88 105 THR A C 1
ATOM 822 O O . THR A 1 105 ? 4.720 8.757 -0.892 1.00 95.88 105 THR A O 1
ATOM 825 N N . MET A 1 106 ? 6.397 7.272 -0.876 1.00 94.38 106 MET A N 1
ATOM 826 C CA . MET A 1 106 ? 6.319 7.021 0.568 1.00 94.38 106 MET A CA 1
ATOM 827 C C . MET A 1 106 ? 6.530 8.306 1.378 1.00 94.38 106 MET A C 1
ATOM 829 O O . MET A 1 106 ? 5.791 8.572 2.326 1.00 94.38 106 MET A O 1
ATOM 833 N N . ARG A 1 107 ? 7.493 9.149 0.988 1.00 93.19 107 ARG A N 1
ATOM 834 C CA . ARG A 1 107 ? 7.737 10.435 1.658 1.00 93.19 107 ARG A CA 1
ATOM 835 C C . ARG A 1 107 ? 6.576 11.415 1.474 1.00 93.19 107 ARG A C 1
ATOM 837 O O . ARG A 1 107 ? 6.188 12.081 2.434 1.00 93.19 107 ARG A O 1
ATOM 844 N N . ALA A 1 108 ? 6.057 11.540 0.255 1.00 94.19 108 ALA A N 1
ATOM 845 C CA . ALA A 1 108 ? 4.936 12.428 -0.034 1.00 94.19 108 ALA A CA 1
ATOM 846 C C . ALA A 1 108 ? 3.668 11.970 0.705 1.00 94.19 108 ALA A C 1
ATOM 848 O O . ALA A 1 108 ? 3.017 12.774 1.372 1.00 94.19 108 ALA A O 1
ATOM 849 N N . ALA A 1 109 ? 3.381 10.669 0.677 1.00 93.12 109 ALA A N 1
ATOM 850 C CA . ALA A 1 109 ? 2.289 10.038 1.409 1.00 93.12 109 ALA A CA 1
ATOM 851 C C . ALA A 1 109 ? 2.388 10.280 2.922 1.00 93.12 109 ALA A C 1
ATOM 853 O O . ALA A 1 109 ? 1.393 10.666 3.536 1.00 93.12 109 ALA A O 1
ATOM 854 N N . ASP A 1 110 ? 3.582 10.129 3.512 1.00 92.38 110 ASP A N 1
ATOM 855 C CA . ASP A 1 110 ? 3.822 10.410 4.935 1.00 92.38 110 ASP A CA 1
ATOM 856 C C . ASP A 1 110 ? 3.478 11.859 5.296 1.00 92.38 110 ASP A C 1
ATOM 858 O O . ASP A 1 110 ? 2.797 12.108 6.290 1.00 92.38 110 ASP A O 1
ATOM 862 N N . SER A 1 111 ? 3.883 12.824 4.462 1.00 89.81 111 SER A N 1
ATOM 863 C CA . SER A 1 111 ? 3.601 14.245 4.714 1.00 89.81 111 SER A CA 1
ATOM 864 C C . SER A 1 111 ? 2.110 14.597 4.704 1.00 89.81 111 SER A C 1
ATOM 866 O O . SER A 1 111 ? 1.711 15.576 5.332 1.00 89.81 111 SER A O 1
ATOM 868 N N . LEU A 1 112 ? 1.297 13.796 4.010 1.00 89.50 112 LEU A N 1
ATOM 869 C CA . LEU A 1 112 ? -0.146 13.986 3.869 1.00 89.50 112 LEU A CA 1
ATOM 870 C C . LEU A 1 112 ? -0.956 13.042 4.770 1.00 89.50 112 LEU A C 1
ATOM 872 O O . LEU A 1 112 ? -2.176 13.160 4.830 1.00 89.50 112 LEU A O 1
ATOM 876 N N . GLY A 1 113 ? -0.302 12.087 5.442 1.00 85.44 113 GLY A N 1
ATOM 877 C CA . GLY A 1 113 ? -0.974 11.027 6.195 1.00 85.44 113 GLY A CA 1
ATOM 878 C C . GLY A 1 113 ? -1.844 10.112 5.325 1.00 85.44 113 GLY A C 1
ATOM 879 O O . GLY A 1 113 ? -2.798 9.527 5.832 1.00 85.44 113 GLY A O 1
ATOM 880 N N . ASN A 1 114 ? -1.545 9.997 4.027 1.00 84.25 114 ASN A N 1
ATOM 881 C CA . ASN A 1 114 ? -2.344 9.234 3.069 1.00 84.25 114 ASN A CA 1
ATOM 882 C C . ASN A 1 114 ? -1.516 8.120 2.418 1.00 84.25 114 ASN A C 1
ATOM 884 O O . ASN A 1 114 ? -0.808 8.347 1.440 1.00 84.25 114 ASN A O 1
ATOM 888 N N . SER A 1 115 ? -1.639 6.899 2.939 1.00 87.31 115 SER A N 1
ATOM 889 C CA . SER A 1 115 ? -0.931 5.718 2.431 1.00 87.31 115 SER A CA 1
ATOM 890 C C . SER A 1 115 ? -1.539 5.112 1.161 1.00 87.31 115 SER A C 1
ATOM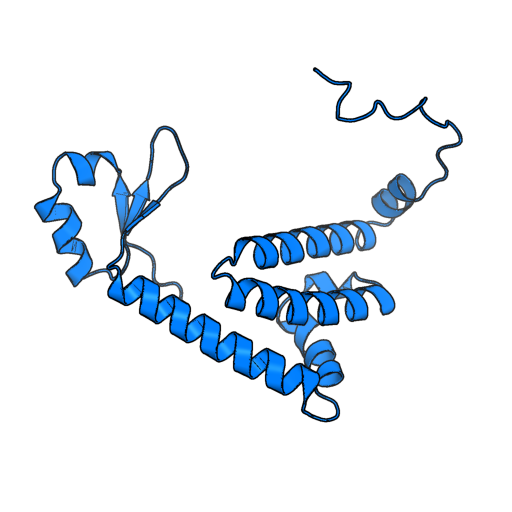 892 O O . SER A 1 115 ? -0.906 4.242 0.559 1.00 87.31 115 SER A O 1
ATOM 894 N N . ALA A 1 116 ? -2.722 5.562 0.721 1.00 92.06 116 ALA A N 1
ATOM 895 C CA . ALA A 1 116 ? -3.399 4.995 -0.447 1.00 92.06 116 ALA A CA 1
ATOM 896 C C . ALA A 1 116 ? -2.551 5.121 -1.722 1.00 92.06 116 ALA A C 1
ATOM 898 O O . ALA A 1 116 ? -2.489 4.182 -2.510 1.00 92.06 116 ALA A O 1
ATOM 899 N N . SER A 1 117 ? -1.825 6.231 -1.885 1.00 93.50 117 SER A N 1
ATOM 900 C CA . SER A 1 117 ? -0.941 6.438 -3.039 1.00 93.50 117 SER A CA 1
ATOM 901 C C . SER A 1 117 ? 0.206 5.425 -3.098 1.00 93.50 117 SER A C 1
ATOM 903 O O . SER A 1 117 ? 0.568 4.983 -4.182 1.00 93.50 117 SER A O 1
ATOM 905 N N . VAL A 1 118 ? 0.753 5.014 -1.947 1.00 95.69 118 VAL A N 1
ATOM 906 C CA . VAL A 1 118 ? 1.815 3.991 -1.891 1.00 95.69 118 VAL A CA 1
ATOM 907 C C . VAL A 1 118 ? 1.252 2.625 -2.274 1.00 95.69 118 VAL A C 1
ATOM 909 O O . VAL A 1 118 ? 1.866 1.908 -3.058 1.00 95.69 118 VAL A O 1
ATOM 912 N N . ALA A 1 119 ? 0.073 2.274 -1.750 1.00 95.50 119 ALA A N 1
ATOM 913 C CA . ALA A 1 119 ? -0.592 1.019 -2.095 1.00 95.50 119 ALA A CA 1
ATOM 914 C C . ALA A 1 119 ? -0.908 0.949 -3.596 1.00 95.50 119 ALA A C 1
ATOM 916 O O . ALA A 1 119 ? -0.625 -0.061 -4.237 1.00 95.50 119 ALA A O 1
ATOM 917 N N . GLN A 1 120 ? -1.423 2.040 -4.167 1.00 96.62 120 GLN A N 1
ATOM 918 C CA . GLN A 1 120 ? -1.706 2.120 -5.595 1.00 96.62 120 GLN A CA 1
ATOM 919 C C . GLN A 1 120 ? -0.436 1.993 -6.442 1.00 96.62 120 GLN A C 1
ATOM 921 O O . GLN A 1 120 ? -0.450 1.255 -7.420 1.00 96.62 120 GLN A O 1
ATOM 926 N N . LEU A 1 121 ? 0.659 2.664 -6.065 1.00 97.75 121 LEU A N 1
ATOM 927 C CA . LEU A 1 121 ? 1.944 2.549 -6.761 1.00 97.75 121 LEU A CA 1
ATOM 928 C C . LEU A 1 121 ? 2.422 1.094 -6.803 1.00 97.75 121 LEU A C 1
ATOM 930 O O . LEU A 1 121 ? 2.791 0.605 -7.868 1.00 97.75 121 LEU A O 1
ATOM 934 N N . LEU A 1 122 ? 2.378 0.392 -5.665 1.00 97.81 122 LEU A N 1
ATOM 935 C CA . LEU A 1 122 ? 2.786 -1.014 -5.586 1.00 97.81 122 LEU A CA 1
ATOM 936 C C . LEU A 1 122 ? 1.944 -1.904 -6.507 1.00 97.81 122 LEU A C 1
ATOM 938 O O . LEU A 1 122 ? 2.504 -2.726 -7.224 1.00 97.81 122 LEU A O 1
ATOM 942 N N . ILE A 1 123 ? 0.621 -1.712 -6.523 1.00 98.06 123 ILE A N 1
ATOM 943 C CA . ILE A 1 123 ? -0.291 -2.454 -7.407 1.00 98.06 123 ILE A CA 1
ATOM 944 C C . ILE A 1 123 ? 0.032 -2.173 -8.877 1.00 98.06 123 ILE A C 1
ATOM 946 O O . ILE A 1 123 ? 0.149 -3.102 -9.671 1.00 98.06 123 ILE A O 1
ATOM 950 N N . THR A 1 124 ? 0.206 -0.903 -9.246 1.00 97.81 124 THR A N 1
ATOM 951 C CA . THR A 1 124 ? 0.501 -0.511 -10.629 1.00 97.81 124 THR A CA 1
ATOM 952 C C . THR A 1 124 ? 1.807 -1.137 -11.118 1.00 97.81 124 THR A C 1
ATOM 954 O O . THR A 1 124 ? 1.830 -1.733 -12.191 1.00 97.81 124 THR A O 1
ATOM 957 N N . TRP A 1 125 ? 2.878 -1.066 -10.325 1.00 98.44 125 TRP A N 1
ATOM 958 C CA . TRP A 1 125 ? 4.165 -1.659 -10.693 1.00 98.44 125 TRP A CA 1
ATOM 959 C C . TRP A 1 125 ? 4.145 -3.186 -10.705 1.00 98.44 125 TRP A C 1
ATOM 961 O O . TRP A 1 125 ? 4.805 -3.792 -11.551 1.00 98.44 125 TRP A O 1
ATOM 971 N N . GLN A 1 126 ? 3.359 -3.811 -9.826 1.00 98.31 126 GLN A N 1
ATOM 972 C CA . GLN A 1 126 ? 3.136 -5.248 -9.887 1.00 98.31 126 GLN A CA 1
ATOM 973 C C . GLN A 1 126 ? 2.455 -5.643 -11.206 1.00 98.31 126 GLN A C 1
ATOM 975 O O . GLN A 1 126 ? 2.914 -6.579 -11.850 1.00 98.31 126 GLN A O 1
ATOM 980 N N . HIS A 1 127 ? 1.434 -4.910 -11.662 1.00 97.81 127 HIS A N 1
ATOM 981 C CA . HIS A 1 127 ? 0.817 -5.173 -12.968 1.00 97.81 127 HIS A CA 1
ATOM 982 C C . HIS A 1 127 ? 1.800 -4.974 -14.131 1.00 97.81 127 HIS A C 1
ATOM 984 O O . HIS A 1 127 ? 1.802 -5.764 -15.072 1.00 97.81 127 HIS A O 1
ATOM 990 N N . THR A 1 128 ? 2.675 -3.964 -14.071 1.00 97.19 128 THR A N 1
ATOM 991 C CA . THR A 1 128 ? 3.754 -3.805 -15.062 1.00 97.19 128 THR A CA 1
ATOM 992 C C . THR A 1 128 ? 4.658 -5.040 -15.086 1.00 97.19 128 THR A C 1
ATOM 994 O O . THR A 1 128 ? 4.947 -5.581 -16.151 1.00 97.19 128 THR A O 1
ATOM 997 N N . ALA A 1 129 ? 5.058 -5.543 -13.916 1.00 97.94 129 ALA A N 1
ATOM 998 C CA . ALA A 1 129 ? 5.847 -6.765 -13.812 1.00 97.94 129 ALA A CA 1
ATOM 999 C C . ALA A 1 129 ? 5.099 -8.003 -14.338 1.00 97.94 129 ALA A C 1
ATOM 1001 O O . ALA A 1 129 ? 5.709 -8.842 -14.996 1.00 97.94 129 ALA A O 1
ATOM 1002 N N . GLU A 1 130 ? 3.789 -8.104 -14.103 1.00 97.44 130 GLU A N 1
ATOM 1003 C CA . GLU A 1 130 ? 2.944 -9.173 -14.648 1.00 97.44 130 GLU A CA 1
ATOM 1004 C C . GLU A 1 130 ? 2.935 -9.148 -16.182 1.00 97.44 130 GLU A C 1
ATOM 1006 O O . GLU A 1 130 ? 3.141 -10.194 -16.799 1.00 97.44 130 GLU A O 1
ATOM 1011 N N . VAL A 1 131 ? 2.824 -7.966 -16.802 1.00 97.19 131 VAL A N 1
ATOM 1012 C CA . VAL A 1 131 ? 2.951 -7.813 -18.262 1.00 97.19 131 VAL A CA 1
ATOM 1013 C C . VAL A 1 131 ? 4.310 -8.303 -18.755 1.00 97.19 131 VAL A C 1
ATOM 1015 O O . VAL A 1 131 ? 4.366 -9.069 -19.710 1.00 97.19 131 VAL A O 1
ATOM 1018 N N . HIS A 1 132 ? 5.412 -7.918 -18.108 1.00 96.88 132 HIS A N 1
ATOM 1019 C CA . HIS A 1 132 ? 6.743 -8.379 -18.520 1.00 96.88 132 HIS A CA 1
ATOM 1020 C C . HIS A 1 132 ? 6.998 -9.869 -18.253 1.00 96.88 132 HIS A C 1
ATOM 1022 O O . HIS A 1 132 ? 7.864 -10.465 -18.897 1.00 96.88 132 HIS A O 1
ATOM 1028 N N . SER A 1 133 ? 6.257 -10.481 -17.327 1.00 97.12 133 SER A N 1
ATOM 1029 C CA . SER A 1 133 ? 6.352 -11.913 -17.033 1.00 97.12 133 SER A CA 1
ATOM 1030 C C . SER A 1 133 ? 5.685 -12.796 -18.094 1.00 97.12 133 SER A C 1
ATOM 1032 O O . SER A 1 133 ? 6.045 -13.968 -18.221 1.00 97.12 133 SER A O 1
ATOM 1034 N N . ASP A 1 134 ? 4.753 -12.235 -18.871 1.00 97.38 134 ASP A N 1
ATOM 1035 C CA . ASP A 1 134 ? 3.985 -12.923 -19.907 1.00 97.38 134 ASP A CA 1
ATOM 1036 C C . ASP A 1 134 ? 4.335 -12.360 -21.302 1.00 97.38 134 ASP A C 1
ATOM 1038 O O . ASP A 1 134 ? 3.862 -11.286 -21.687 1.00 97.38 134 ASP A O 1
ATOM 1042 N N . PRO A 1 135 ? 5.145 -13.081 -22.102 1.00 93.56 135 PRO A N 1
ATOM 1043 C CA . PRO A 1 135 ? 5.522 -12.637 -23.440 1.00 93.56 135 PRO A CA 1
ATOM 1044 C C . PRO A 1 135 ? 4.341 -12.454 -24.402 1.00 93.56 135 PRO A C 1
ATOM 1046 O O . PRO A 1 135 ? 4.426 -11.611 -25.297 1.00 93.56 135 PRO A O 1
ATOM 1049 N N . GLU A 1 136 ? 3.259 -13.228 -24.255 1.00 95.81 136 GLU A N 1
ATOM 1050 C CA . GLU A 1 136 ? 2.076 -13.111 -25.114 1.00 95.81 136 GLU A CA 1
ATOM 1051 C C . GLU A 1 136 ? 1.302 -11.835 -24.780 1.00 95.81 136 GLU A C 1
ATOM 1053 O O . GLU A 1 136 ? 0.943 -11.075 -25.684 1.00 95.81 136 GLU A O 1
ATOM 1058 N N . LEU A 1 137 ? 1.113 -11.557 -23.487 1.00 94.19 137 LEU A N 1
ATOM 1059 C CA . LEU A 1 137 ? 0.494 -10.321 -23.011 1.00 94.19 137 LEU A CA 1
ATOM 1060 C C . LEU A 1 137 ? 1.326 -9.094 -23.393 1.00 94.19 137 LEU A C 1
ATOM 1062 O O . LEU A 1 137 ? 0.780 -8.122 -23.918 1.00 94.19 137 LEU A O 1
ATOM 1066 N N . LEU A 1 138 ? 2.646 -9.148 -23.192 1.00 94.62 138 LEU A N 1
ATOM 1067 C CA . LEU A 1 138 ? 3.551 -8.074 -23.593 1.00 94.62 138 LEU A CA 1
ATOM 1068 C C . LEU A 1 138 ? 3.451 -7.807 -25.097 1.00 94.62 138 LEU A C 1
ATOM 1070 O O . LEU A 1 138 ? 3.303 -6.654 -25.502 1.00 94.62 138 LEU A O 1
ATOM 1074 N N . ALA A 1 139 ? 3.476 -8.849 -25.933 1.00 93.44 139 ALA A N 1
ATOM 1075 C CA . ALA A 1 139 ? 3.325 -8.703 -27.378 1.00 93.44 139 ALA A CA 1
ATOM 1076 C C . ALA A 1 139 ? 1.952 -8.125 -27.758 1.00 93.44 139 ALA A C 1
ATOM 1078 O O . ALA A 1 139 ? 1.869 -7.246 -28.613 1.00 93.44 139 ALA A O 1
ATOM 1079 N N . ALA A 1 140 ? 0.873 -8.570 -27.111 1.00 92.31 140 ALA A N 1
ATOM 1080 C CA . ALA A 1 140 ? -0.474 -8.065 -27.364 1.00 92.31 140 ALA A CA 1
ATOM 1081 C C . ALA A 1 140 ? -0.635 -6.580 -26.995 1.00 92.31 140 ALA A C 1
ATOM 1083 O O . ALA A 1 140 ? -1.311 -5.850 -27.720 1.00 92.31 140 ALA A O 1
ATOM 1084 N N . LEU A 1 141 ? -0.006 -6.128 -25.905 1.00 91.19 141 LEU A N 1
ATOM 1085 C CA . LEU A 1 141 ? -0.063 -4.737 -25.442 1.00 91.19 141 LEU A CA 1
ATOM 1086 C C . LEU A 1 141 ? 0.870 -3.802 -26.219 1.00 91.19 141 LEU A C 1
ATOM 1088 O O . LEU A 1 141 ? 0.556 -2.625 -26.372 1.00 91.19 141 LEU A O 1
ATOM 1092 N N . THR A 1 142 ? 2.004 -4.308 -26.707 1.00 91.06 142 THR A N 1
ATOM 1093 C CA . THR A 1 142 ? 3.024 -3.499 -27.402 1.00 91.06 142 THR A CA 1
ATOM 1094 C C . THR A 1 142 ? 2.928 -3.545 -28.922 1.00 91.06 142 THR A C 1
ATOM 1096 O O . THR A 1 142 ? 3.608 -2.767 -29.592 1.00 91.06 142 THR A O 1
ATOM 1099 N N . ARG A 1 143 ? 2.098 -4.431 -29.492 1.00 89.62 143 ARG A N 1
ATOM 1100 C CA . ARG A 1 143 ? 1.885 -4.467 -30.943 1.00 89.62 143 ARG A CA 1
ATOM 1101 C C . ARG A 1 143 ? 1.359 -3.123 -31.438 1.00 89.62 143 ARG A C 1
ATOM 1103 O O .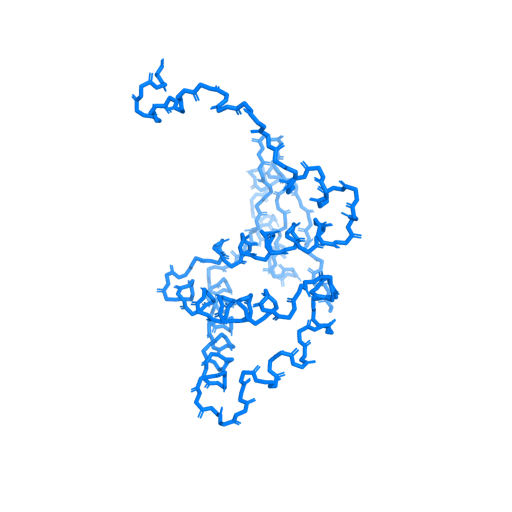 ARG A 1 143 ? 0.526 -2.482 -30.796 1.00 89.62 143 ARG A O 1
ATOM 1110 N N . ASP A 1 144 ? 1.804 -2.754 -32.629 1.00 83.31 144 ASP A N 1
ATOM 1111 C CA . ASP A 1 144 ? 1.256 -1.606 -33.330 1.00 83.31 144 ASP A CA 1
ATOM 1112 C C . ASP A 1 144 ? -0.214 -1.880 -33.676 1.00 83.31 144 ASP A C 1
ATOM 1114 O O . ASP A 1 144 ? -0.549 -2.875 -34.330 1.00 83.31 144 ASP A O 1
ATOM 1118 N N . HIS A 1 145 ? -1.097 -1.016 -33.190 1.00 76.06 145 HIS A N 1
ATOM 1119 C CA . HIS A 1 145 ? -2.499 -1.034 -33.559 1.00 76.06 145 HIS A CA 1
ATOM 1120 C C . HIS A 1 145 ? -2.658 0.015 -34.658 1.00 76.06 145 HIS A C 1
ATOM 1122 O O . HIS A 1 145 ? -2.838 1.193 -34.379 1.00 76.06 145 HIS A O 1
ATOM 1128 N N . ALA A 1 146 ? -2.566 -0.419 -35.917 1.00 69.88 146 ALA A N 1
ATOM 1129 C CA . ALA A 1 146 ? -2.579 0.447 -37.103 1.00 69.88 146 ALA A CA 1
ATOM 1130 C C . ALA A 1 146 ? -3.860 1.301 -37.279 1.00 69.88 146 ALA A C 1
ATOM 1132 O O . ALA A 1 146 ? -3.959 2.085 -38.222 1.00 69.88 146 ALA A O 1
ATOM 1133 N N . GLU A 1 147 ? -4.851 1.136 -36.403 1.00 79.69 147 GLU A N 1
ATOM 1134 C CA . GLU A 1 147 ? -6.087 1.909 -36.369 1.00 79.69 147 GLU A CA 1
ATOM 1135 C C . GLU A 1 147 ? -6.025 2.931 -35.224 1.00 79.69 147 GLU A C 1
ATOM 1137 O O . GLU A 1 147 ? -5.880 2.565 -34.064 1.00 79.69 147 GLU A O 1
ATOM 1142 N N . ASP A 1 148 ? -6.221 4.215 -35.539 1.00 74.12 148 ASP A N 1
ATOM 1143 C CA . ASP A 1 148 ? -6.275 5.339 -34.578 1.00 74.12 148 ASP A CA 1
ATOM 1144 C C . ASP A 1 148 ? -7.519 5.284 -33.655 1.00 74.12 148 ASP A C 1
ATOM 1146 O O . ASP A 1 148 ? -7.779 6.211 -32.903 1.00 74.12 148 ASP A O 1
ATOM 1150 N N . TYR A 1 149 ? -8.343 4.226 -33.752 1.00 79.50 149 TYR A N 1
ATOM 1151 C CA . TYR A 1 149 ? -9.617 3.984 -33.043 1.00 79.50 149 TYR A CA 1
ATOM 1152 C C . TYR A 1 149 ? -10.587 5.182 -32.934 1.00 79.50 149 TYR A C 1
ATOM 1154 O O . TYR A 1 149 ? -11.569 5.135 -32.191 1.00 79.50 149 TYR A O 1
ATOM 1162 N N . GLY A 1 150 ? -10.373 6.218 -33.747 1.00 83.00 150 GLY A N 1
ATOM 1163 C CA . GLY A 1 150 ? -11.096 7.477 -33.696 1.00 83.00 150 GLY A CA 1
ATOM 1164 C C . GLY A 1 150 ? -10.612 8.409 -32.574 1.00 83.00 150 GLY A C 1
ATOM 1165 O O . GLY A 1 150 ? -9.914 8.004 -31.648 1.00 83.00 150 GLY A O 1
ATOM 1166 N N . PRO A 1 151 ? -11.002 9.692 -32.629 1.00 83.56 151 PRO A N 1
ATOM 1167 C CA . PRO A 1 151 ? -10.597 10.671 -31.631 1.00 83.56 151 PRO A CA 1
ATOM 1168 C C . PRO A 1 151 ? -11.102 10.279 -30.238 1.00 83.56 151 PRO A C 1
ATOM 1170 O O . PRO A 1 151 ? -12.303 10.077 -30.035 1.00 83.56 151 PRO A O 1
ATOM 1173 N N . ALA A 1 152 ? -10.188 10.235 -29.266 1.00 82.25 152 ALA A N 1
ATOM 1174 C CA . ALA A 1 152 ? -10.540 10.058 -27.864 1.00 82.25 152 ALA A CA 1
ATOM 1175 C C . ALA A 1 152 ? -11.515 11.166 -27.443 1.00 82.25 152 ALA A C 1
ATOM 1177 O O . ALA A 1 152 ? -11.202 12.358 -27.532 1.00 82.25 152 ALA A O 1
ATOM 1178 N N . THR A 1 153 ? -12.716 10.779 -27.008 1.00 83.50 153 THR A N 1
ATOM 1179 C CA . THR A 1 153 ? -13.712 11.742 -26.538 1.00 83.50 153 THR A CA 1
ATOM 1180 C C . THR A 1 153 ? -13.145 12.488 -25.339 1.00 83.50 153 THR A C 1
ATOM 1182 O O . THR A 1 153 ? -12.601 11.878 -24.417 1.00 83.50 153 THR A O 1
ATOM 1185 N N . ASN A 1 154 ? -13.252 13.816 -25.351 1.00 82.62 154 ASN A N 1
ATOM 1186 C CA . ASN A 1 154 ? -12.816 14.616 -24.219 1.00 82.62 154 ASN A CA 1
ATOM 1187 C C . ASN A 1 154 ? -13.587 14.148 -22.974 1.00 82.62 154 ASN A C 1
ATOM 1189 O O . ASN A 1 154 ? -14.815 14.096 -23.029 1.00 82.62 154 ASN A O 1
ATOM 1193 N N . PRO A 1 155 ? -12.919 13.859 -21.844 1.00 81.62 155 PRO A N 1
ATOM 1194 C CA . PRO A 1 155 ? -13.591 13.425 -20.620 1.00 81.62 155 PRO A CA 1
ATOM 1195 C C . PRO A 1 155 ? -14.692 14.376 -20.126 1.00 81.62 155 PRO A C 1
ATOM 1197 O O . PRO A 1 155 ? -15.533 13.977 -19.331 1.00 81.62 155 PRO A O 1
ATOM 1200 N N . ARG A 1 156 ? -14.690 15.639 -20.573 1.00 84.38 156 ARG A N 1
ATOM 1201 C CA . ARG A 1 156 ? -15.725 16.637 -20.258 1.00 84.38 156 ARG A CA 1
ATOM 1202 C C . ARG A 1 156 ? -16.975 16.551 -21.134 1.00 84.38 156 ARG A C 1
ATOM 1204 O O . ARG A 1 156 ? -17.997 17.109 -20.750 1.00 84.38 156 ARG A O 1
ATOM 1211 N N . ASP A 1 157 ? -16.884 15.871 -22.271 1.00 81.50 157 ASP A N 1
ATOM 1212 C CA . ASP A 1 157 ? -17.960 15.738 -23.258 1.00 81.50 157 ASP A CA 1
ATOM 1213 C C . ASP A 1 157 ? -18.718 14.402 -23.106 1.00 81.50 157 ASP A C 1
ATOM 1215 O O . ASP A 1 157 ? -19.725 14.181 -23.774 1.00 81.50 157 ASP A O 1
ATOM 1219 N N . VAL A 1 158 ? -18.254 13.518 -22.211 1.00 65.69 158 VAL A N 1
ATOM 1220 C CA . VAL A 1 158 ? -18.921 12.264 -21.827 1.00 65.69 158 VAL A CA 1
ATOM 1221 C C . VAL A 1 158 ? -19.805 12.543 -20.603 1.00 65.69 158 VAL A C 1
ATOM 1223 O O . VAL A 1 158 ? -19.403 12.291 -19.468 1.00 65.69 158 VAL A O 1
ATOM 1226 N N . ALA A 1 159 ? -20.972 13.150 -20.826 1.00 54.81 159 ALA A N 1
ATOM 1227 C CA . ALA A 1 159 ? -21.992 13.413 -19.803 1.00 54.81 159 ALA A CA 1
ATOM 1228 C C . ALA A 1 159 ? -23.234 12.542 -20.020 1.00 54.81 159 ALA A C 1
ATOM 1230 O O . ALA A 1 159 ? -23.658 12.409 -21.192 1.00 54.81 159 ALA A O 1
#

Secondary structure (DSSP, 8-state):
----PEEEEHHHHHHSHHHHHHGGGT-S-EEEE-SSS--EEE--HHHHHHHHHHHHHHHHHHHHHHHHSTTHHHHHHHHHHHH-GGGGGS-HHHHHHHHHHHHHHHHHHHHHT-THHHHHHHHHHHHHHHHHH-HHHHHHHHS---S--SPPPPTTT--

Radius of gyration: 21.87 Å; chains: 1; bounding box: 53×30×63 Å

Organism: NCBI:txid2665496

Foldseek 3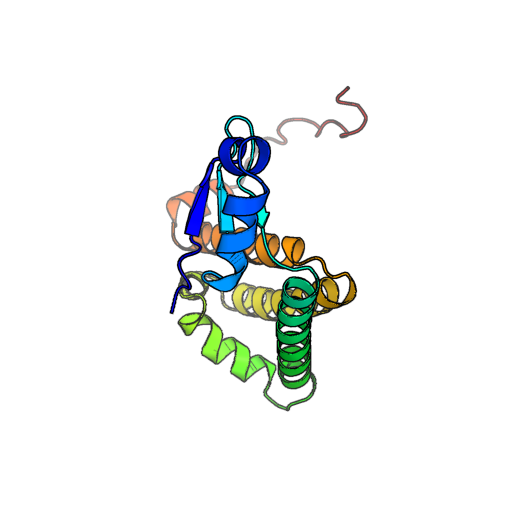Di:
DDLPAAEDEPVCCVVPVVVVVVCCVVRQWYWYDYPPDDIDIDHDPVVVVVVLVVLLVVLVVLLCQCPPPDCSLVVQLVCCCVVPVLLVLDDPVLSSVLSVCLSVQSNVCSVVVHCVSNVVSSVVSSVVSVCSVDPVSVCVVPDDPVDPVDDDPDPVNPD

Sequence (159 aa):
MSTENAAVNFSELVNRNKQTLARLKESPRLLLHRRDGEDLVLTTAARAEQDQTVVSAATRMLASLARREPGGMELLLGILPDVFPWVRFLPEPDLHAFTVELVDTMRAADSLGNSASVAQLLITWQHTAEVHSDPELLAALTRDHAEDYGPATNPRDVA

pLDDT: mean 90.96, std 9.78, range [32.19, 98.44]